Protein AF-A0A925S3S1-F1 (afdb_monomer_lite)

Radius of gyration: 9.55 Å; chains: 1; bounding box: 22×20×16 Å

Sequence (44 aa):
MLTRQRKQLILQRLQSGGEIVAKALSEEWGLSEDTIRRDLRALA

pLDDT: mean 87.32, std 8.42, range [53.72, 95.69]

Secondary structure (DSSP, 8-state):
---HHHHHHHHHHHHTTPPPPHHHHHHHHT--HHHHHHHHHTT-

Foldseek 3Di:
DDDPVVLVVVVVCVVVVDDDDLVVVCVVVVHDSVVSVVSVVVND

Structure (mmCIF, N/CA/C/O backbone):
data_AF-A0A925S3S1-F1
#
_entry.id   AF-A0A925S3S1-F1
#
loop_
_atom_site.group_PDB
_atom_site.id
_atom_site.type_symbol
_atom_site.label_atom_id
_atom_site.label_alt_id
_atom_site.label_comp_id
_atom_site.label_asym_id
_atom_site.label_entity_id
_atom_site.label_seq_id
_atom_site.pdbx_PDB_ins_code
_atom_site.Cartn_x
_atom_site.Cartn_y
_atom_site.Cartn_z
_atom_site.occupancy
_atom_site.B_iso_or_equiv
_atom_site.auth_seq_id
_atom_site.auth_comp_id
_atom_site.auth_asym_id
_atom_site.auth_atom_id
_atom_site.pdbx_PDB_model_num
ATOM 1 N N . MET A 1 1 ? 10.086 10.119 -8.703 1.00 53.72 1 MET A N 1
ATOM 2 C CA . MET A 1 1 ? 8.895 10.991 -8.622 1.00 53.72 1 MET A CA 1
ATOM 3 C C . MET A 1 1 ? 7.685 10.145 -8.271 1.00 53.72 1 MET A C 1
ATOM 5 O O . MET A 1 1 ? 7.478 9.119 -8.906 1.00 53.72 1 MET A O 1
ATOM 9 N N . LEU A 1 2 ? 6.910 10.554 -7.267 1.00 61.03 2 LEU A N 1
ATOM 10 C CA . LEU A 1 2 ? 5.592 9.980 -7.010 1.00 61.03 2 LEU A CA 1
ATOM 11 C C . LEU A 1 2 ? 4.614 10.505 -8.060 1.00 61.03 2 LEU A C 1
ATOM 13 O O . LEU A 1 2 ? 4.450 11.716 -8.194 1.00 61.03 2 LEU A O 1
ATOM 17 N N . THR A 1 3 ? 3.943 9.618 -8.786 1.00 78.31 3 THR A N 1
ATOM 18 C CA . THR A 1 3 ? 2.783 10.024 -9.577 1.00 78.31 3 THR A CA 1
ATOM 19 C C . THR A 1 3 ? 1.667 10.391 -8.601 1.00 78.31 3 THR A C 1
ATOM 21 O O . THR A 1 3 ? 1.313 9.599 -7.730 1.00 78.31 3 THR A O 1
ATOM 24 N N . ARG A 1 4 ? 1.122 11.608 -8.712 1.00 80.25 4 ARG A N 1
ATOM 25 C CA . ARG A 1 4 ? 0.047 12.136 -7.844 1.00 80.25 4 ARG A CA 1
ATOM 26 C C . ARG A 1 4 ? -1.123 11.147 -7.702 1.00 80.25 4 ARG A C 1
ATOM 28 O O . ARG A 1 4 ? -1.660 10.971 -6.616 1.00 80.25 4 ARG A O 1
ATOM 35 N N . GLN A 1 5 ? -1.405 10.428 -8.786 1.00 84.69 5 GLN A N 1
ATOM 36 C CA . GLN A 1 5 ? -2.378 9.342 -8.882 1.00 84.69 5 GLN A CA 1
ATOM 37 C C . GLN A 1 5 ? -2.151 8.213 -7.863 1.00 84.69 5 GLN A C 1
ATOM 39 O O . GLN A 1 5 ? -3.099 7.739 -7.246 1.00 84.69 5 GLN A O 1
ATOM 44 N N . ARG A 1 6 ? -0.901 7.798 -7.633 1.00 88.12 6 ARG A N 1
ATOM 45 C CA . ARG A 1 6 ? -0.581 6.675 -6.743 1.00 88.12 6 ARG A CA 1
ATOM 46 C C . ARG A 1 6 ? -0.788 7.020 -5.273 1.00 88.12 6 ARG A C 1
ATOM 48 O O . ARG A 1 6 ? -1.355 6.217 -4.541 1.00 88.12 6 ARG A O 1
ATOM 55 N N . LYS A 1 7 ? -0.439 8.247 -4.865 1.00 85.94 7 LYS A N 1
ATOM 56 C CA . LYS A 1 7 ? -0.797 8.764 -3.531 1.00 85.94 7 LYS A CA 1
ATOM 57 C C . LYS A 1 7 ? -2.305 8.706 -3.304 1.00 85.94 7 LYS A C 1
ATOM 59 O O . LYS A 1 7 ? -2.752 8.305 -2.238 1.00 85.94 7 LYS A O 1
ATOM 64 N N . GLN A 1 8 ? -3.078 9.081 -4.318 1.00 88.81 8 GLN A N 1
ATOM 65 C CA . GLN A 1 8 ? -4.532 9.136 -4.236 1.00 88.81 8 GLN A CA 1
ATOM 66 C C . GLN A 1 8 ? -5.158 7.741 -4.095 1.00 88.81 8 GLN A C 1
ATOM 68 O O . GLN A 1 8 ? -6.040 7.563 -3.262 1.00 88.81 8 GLN A O 1
ATOM 73 N N . LEU A 1 9 ? -4.639 6.742 -4.816 1.00 88.88 9 LEU A N 1
ATOM 74 C CA . LEU A 1 9 ? -5.052 5.340 -4.672 1.00 88.88 9 LEU A CA 1
ATOM 75 C C . LEU A 1 9 ? -4.733 4.774 -3.280 1.00 88.88 9 LEU A C 1
ATOM 77 O O . LEU A 1 9 ? -5.570 4.103 -2.680 1.00 88.88 9 LEU A O 1
ATOM 81 N N . ILE A 1 10 ? -3.540 5.064 -2.747 1.00 88.31 10 ILE A N 1
ATOM 82 C CA . ILE A 1 10 ? -3.150 4.643 -1.392 1.00 88.31 10 ILE A CA 1
ATOM 83 C C . ILE A 1 10 ? -4.081 5.281 -0.350 1.00 88.31 10 ILE A C 1
ATOM 85 O O . ILE A 1 10 ? -4.591 4.584 0.524 1.00 88.31 10 ILE A O 1
ATOM 89 N N . LEU A 1 11 ? -4.363 6.582 -0.469 1.00 89.1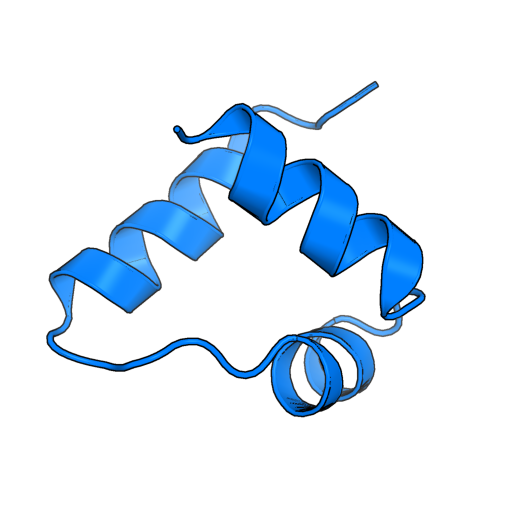2 11 LEU A N 1
ATOM 90 C CA . LEU A 1 11 ? -5.282 7.286 0.431 1.00 89.12 11 LEU A CA 1
ATOM 91 C C . LEU A 1 11 ? -6.712 6.740 0.358 1.00 89.12 11 LEU A C 1
ATOM 93 O O . LEU A 1 11 ? -7.320 6.532 1.401 1.00 89.12 11 LEU A O 1
ATOM 97 N N . GLN A 1 12 ? -7.237 6.460 -0.839 1.00 90.56 12 GLN A N 1
ATOM 98 C CA . GLN A 1 12 ? -8.564 5.853 -0.997 1.00 90.56 12 GLN A CA 1
ATOM 99 C C . GLN A 1 12 ? -8.653 4.481 -0.318 1.00 90.56 12 GLN A C 1
ATOM 101 O O . GLN A 1 12 ? -9.653 4.181 0.335 1.00 90.56 12 GLN A O 1
ATOM 106 N N . ARG A 1 13 ? -7.599 3.661 -0.414 1.00 89.19 13 ARG A N 1
ATOM 107 C CA . ARG A 1 13 ? -7.531 2.373 0.291 1.00 89.19 13 ARG A CA 1
ATOM 108 C C . ARG A 1 13 ? -7.537 2.531 1.808 1.00 89.19 13 ARG A C 1
ATOM 110 O O . ARG A 1 13 ? -8.315 1.849 2.467 1.00 89.19 13 ARG A O 1
ATOM 117 N N . LEU A 1 14 ? -6.721 3.442 2.342 1.00 87.62 14 LEU A N 1
ATOM 118 C CA . LEU A 1 14 ? -6.693 3.733 3.782 1.00 87.62 14 LEU A CA 1
ATOM 119 C C . LEU A 1 14 ? -8.052 4.255 4.272 1.00 87.62 14 LEU A C 1
ATOM 121 O O . LEU A 1 14 ? -8.553 3.819 5.302 1.00 87.62 14 LEU A O 1
ATOM 125 N N . GLN A 1 15 ? -8.683 5.151 3.507 1.00 87.38 15 GLN A N 1
ATOM 126 C CA . GLN A 1 15 ? -10.008 5.699 3.822 1.00 87.38 15 GLN A CA 1
ATOM 127 C C . GLN A 1 15 ? -11.126 4.653 3.768 1.00 87.38 15 GLN A C 1
ATOM 129 O O . GLN A 1 15 ? -12.122 4.802 4.468 1.00 87.38 15 GLN A O 1
ATOM 134 N N . SER A 1 16 ? -10.955 3.578 2.995 1.00 88.00 16 SER A N 1
ATOM 135 C CA . SER A 1 16 ? -11.908 2.460 2.937 1.00 88.00 16 SER A CA 1
ATOM 136 C C . SER A 1 16 ? -11.866 1.568 4.193 1.00 88.00 16 SER A C 1
ATOM 138 O O . SER A 1 16 ? -12.501 0.518 4.217 1.00 88.00 16 SER A O 1
ATOM 140 N N . GLY A 1 17 ? -11.130 1.976 5.237 1.00 73.81 17 GLY A N 1
ATOM 141 C CA . GLY A 1 17 ? -11.079 1.310 6.541 1.00 73.81 17 GLY A CA 1
ATOM 142 C C . GLY A 1 17 ? -10.089 0.148 6.619 1.00 73.81 17 GLY A C 1
ATOM 143 O O . GLY A 1 17 ? -10.118 -0.607 7.586 1.00 73.81 17 GLY A O 1
ATOM 144 N N . GLY A 1 18 ? -9.231 -0.012 5.609 1.00 78.75 18 GLY A N 1
ATOM 145 C CA . GLY A 1 18 ? -8.241 -1.083 5.553 1.00 78.75 18 GLY A CA 1
ATOM 146 C C . GLY A 1 18 ? -6.852 -0.641 6.010 1.00 78.75 18 GLY A C 1
ATOM 147 O O . GLY A 1 18 ? -6.407 0.472 5.726 1.00 78.75 18 GLY A O 1
ATOM 148 N N . GLU A 1 19 ? -6.126 -1.553 6.649 1.00 85.19 19 GLU A N 1
ATOM 149 C CA . GLU A 1 19 ? -4.674 -1.449 6.776 1.00 85.19 19 GLU A CA 1
ATOM 150 C C . GLU A 1 19 ? -4.014 -1.764 5.429 1.00 85.19 19 GLU A C 1
ATOM 152 O O . GLU A 1 19 ? -4.432 -2.670 4.704 1.00 85.19 19 GLU A O 1
ATOM 157 N N . ILE A 1 20 ? -2.957 -1.028 5.082 1.00 87.88 20 ILE A N 1
ATOM 158 C CA . ILE A 1 20 ? -2.158 -1.329 3.892 1.00 87.88 20 ILE A CA 1
ATOM 159 C C . ILE A 1 20 ? -0.909 -2.091 4.309 1.00 87.88 20 ILE A C 1
ATOM 161 O O . ILE A 1 20 ? -0.028 -1.558 4.983 1.00 87.88 20 ILE A O 1
ATOM 165 N N . VAL A 1 21 ? -0.789 -3.317 3.808 1.00 91.94 21 VAL A N 1
ATOM 166 C CA . 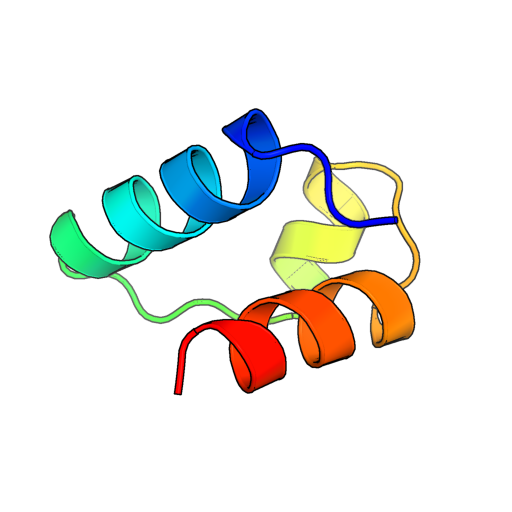VAL A 1 21 ? 0.447 -4.096 3.880 1.00 91.94 21 VAL A CA 1
ATOM 167 C C . VAL A 1 21 ? 1.274 -3.812 2.630 1.00 91.94 21 VAL A C 1
ATOM 169 O O . VAL A 1 21 ? 0.843 -4.097 1.512 1.00 91.94 21 VAL A O 1
ATOM 172 N N . ALA A 1 22 ? 2.483 -3.272 2.814 1.00 92.62 22 ALA A N 1
ATOM 173 C CA . ALA A 1 22 ? 3.351 -2.879 1.702 1.00 92.62 22 ALA A CA 1
ATOM 174 C C . ALA A 1 22 ? 3.643 -4.044 0.743 1.00 92.62 22 ALA A C 1
ATOM 176 O O . ALA A 1 22 ? 3.607 -3.850 -0.469 1.00 92.62 22 ALA A O 1
ATOM 177 N N . LYS A 1 23 ? 3.860 -5.252 1.281 1.00 94.81 23 LYS A N 1
ATOM 178 C CA . LYS A 1 23 ? 4.095 -6.467 0.493 1.00 94.81 23 LYS A CA 1
ATOM 179 C C . LYS A 1 23 ? 2.919 -6.786 -0.436 1.00 94.81 23 LYS A C 1
ATOM 181 O O . LYS A 1 23 ? 3.117 -6.886 -1.643 1.00 94.81 23 LYS A O 1
ATOM 186 N N . ALA A 1 24 ? 1.703 -6.860 0.105 1.00 92.88 24 ALA A N 1
ATOM 187 C CA . ALA A 1 24 ? 0.505 -7.170 -0.675 1.00 92.88 24 ALA A CA 1
ATOM 188 C C . ALA A 1 24 ? 0.260 -6.132 -1.781 1.00 92.88 24 ALA A C 1
ATOM 190 O O . ALA A 1 24 ? 0.015 -6.486 -2.930 1.00 92.88 24 ALA A O 1
ATOM 191 N N . LEU A 1 25 ? 0.410 -4.842 -1.461 1.00 92.19 25 LEU A N 1
ATOM 192 C CA . LEU A 1 25 ? 0.234 -3.777 -2.449 1.00 92.19 25 LEU A CA 1
ATOM 193 C C . LEU A 1 25 ? 1.332 -3.793 -3.524 1.00 92.19 25 LEU A C 1
ATOM 195 O O . LEU A 1 25 ? 1.081 -3.445 -4.675 1.00 92.19 25 LEU A O 1
ATOM 199 N N . SER A 1 26 ? 2.550 -4.196 -3.155 1.00 94.62 26 SER A N 1
ATOM 2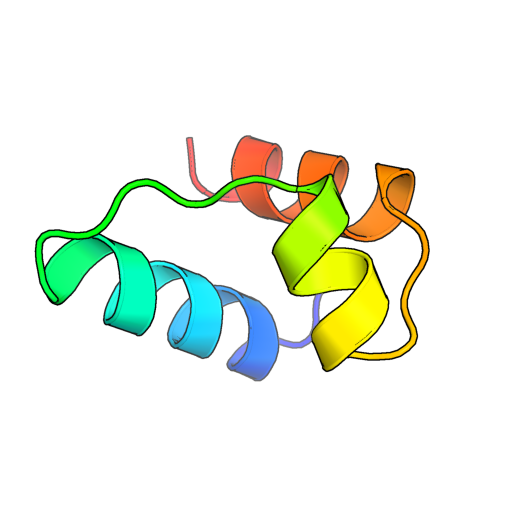00 C CA . SER A 1 26 ? 3.666 -4.318 -4.093 1.00 94.62 26 SER A CA 1
ATOM 201 C C . SER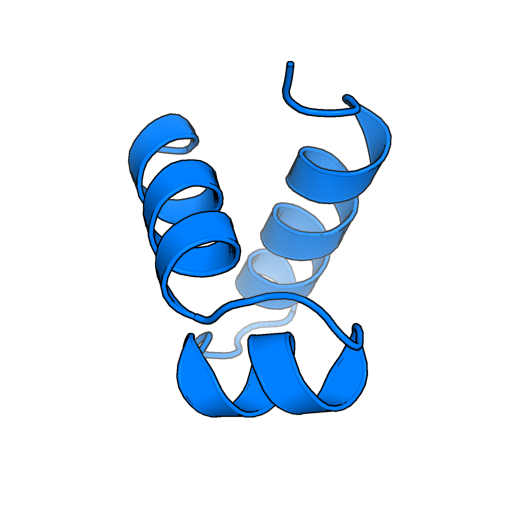 A 1 26 ? 3.433 -5.432 -5.115 1.00 94.62 26 SER A C 1
ATOM 203 O O . SER A 1 26 ? 3.648 -5.214 -6.305 1.00 94.62 26 SER A O 1
ATOM 205 N N . GLU A 1 27 ? 2.896 -6.572 -4.670 1.00 95.69 27 GLU A N 1
ATOM 206 C CA . GLU A 1 27 ? 2.517 -7.694 -5.531 1.00 95.69 27 GLU A CA 1
ATOM 207 C C . GLU A 1 27 ? 1.350 -7.311 -6.451 1.00 95.69 27 GLU A C 1
ATOM 209 O O . GLU A 1 27 ? 1.406 -7.556 -7.654 1.00 95.69 27 GLU A O 1
ATOM 214 N N . GLU A 1 28 ? 0.331 -6.634 -5.915 1.00 92.56 28 GLU A N 1
ATOM 215 C CA . GLU A 1 28 ? -0.837 -6.197 -6.684 1.00 92.56 28 GLU A CA 1
ATOM 216 C C . GLU A 1 28 ? -0.479 -5.189 -7.785 1.00 92.56 28 GLU A C 1
ATOM 218 O O . GLU A 1 28 ? -1.039 -5.226 -8.880 1.00 92.56 28 GLU A O 1
ATOM 223 N N . TRP A 1 29 ? 0.435 -4.259 -7.502 1.00 91.19 29 TRP A N 1
ATOM 224 C CA . TRP A 1 29 ? 0.781 -3.172 -8.424 1.00 91.19 29 TRP A CA 1
ATOM 225 C C . TRP A 1 29 ? 2.032 -3.458 -9.259 1.00 91.19 29 TRP A C 1
ATOM 227 O O . TRP A 1 29 ? 2.421 -2.616 -10.070 1.00 91.19 29 TRP A O 1
ATOM 237 N N . GLY A 1 30 ? 2.669 -4.620 -9.073 1.00 93.75 30 GLY A N 1
ATOM 238 C CA . GLY A 1 30 ? 3.909 -4.985 -9.762 1.00 93.75 30 GLY A CA 1
ATOM 239 C C . GLY A 1 30 ? 5.069 -4.034 -9.448 1.00 93.75 30 GLY A C 1
ATOM 240 O O . GLY A 1 30 ? 5.920 -3.778 -10.299 1.00 93.75 30 GLY A O 1
ATOM 241 N N . LEU A 1 31 ? 5.080 -3.461 -8.244 1.00 91.81 31 LEU A N 1
ATOM 242 C CA . LEU A 1 31 ? 6.103 -2.526 -7.777 1.00 91.81 31 LEU A CA 1
ATOM 243 C C . LEU A 1 31 ? 6.988 -3.189 -6.725 1.00 91.81 31 LEU A C 1
ATOM 245 O O . LEU A 1 31 ? 6.635 -4.207 -6.142 1.00 91.81 31 LEU A O 1
ATOM 249 N N . SER A 1 32 ? 8.143 -2.589 -6.436 1.00 95.00 32 SER A N 1
ATOM 250 C CA . SER A 1 32 ? 8.934 -3.037 -5.292 1.00 95.00 32 SER A CA 1
ATOM 251 C C . SER A 1 32 ? 8.276 -2.615 -3.979 1.00 95.00 32 SER A C 1
ATOM 253 O O . SER A 1 32 ? 7.737 -1.510 -3.860 1.00 95.00 32 SER A O 1
ATOM 255 N N . GLU A 1 33 ? 8.388 -3.458 -2.955 1.00 95.44 33 GLU A N 1
ATOM 256 C CA . GLU A 1 33 ? 7.913 -3.127 -1.608 1.00 95.44 33 GLU A CA 1
ATOM 257 C C . GLU A 1 33 ? 8.549 -1.827 -1.083 1.00 95.44 33 GLU A C 1
ATOM 259 O O . GLU A 1 33 ? 7.885 -1.017 -0.439 1.00 95.44 33 GLU A O 1
ATOM 264 N N . ASP A 1 34 ? 9.819 -1.571 -1.419 1.00 94.94 34 ASP A N 1
ATOM 265 C CA . ASP A 1 34 ? 10.500 -0.327 -1.049 1.00 94.94 34 ASP A CA 1
ATOM 266 C C . ASP A 1 34 ? 9.850 0.916 -1.676 1.00 94.94 34 ASP A C 1
ATOM 268 O O . ASP A 1 34 ? 9.698 1.944 -1.012 1.00 94.94 34 ASP A O 1
ATOM 272 N N . THR A 1 35 ? 9.384 0.802 -2.924 1.00 92.31 35 THR A N 1
ATOM 273 C CA . THR A 1 35 ? 8.632 1.868 -3.597 1.00 92.31 35 THR A CA 1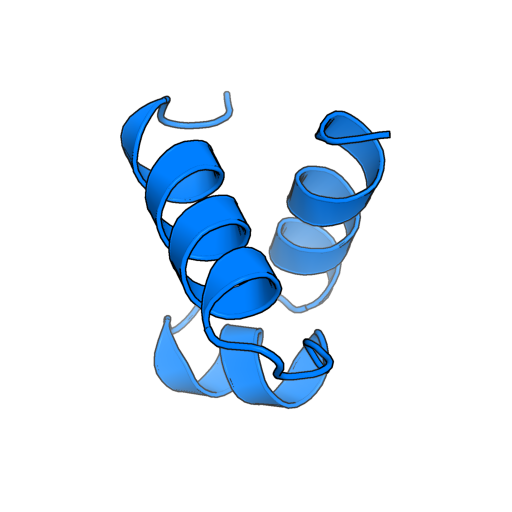
ATOM 274 C C . THR A 1 35 ? 7.339 2.167 -2.844 1.00 92.31 35 THR A C 1
ATOM 276 O O . THR A 1 35 ? 7.057 3.327 -2.550 1.00 92.31 35 THR A O 1
ATOM 279 N N . ILE A 1 36 ? 6.590 1.130 -2.462 1.00 92.19 36 ILE A N 1
ATOM 280 C CA . ILE A 1 36 ? 5.356 1.290 -1.685 1.00 92.19 36 ILE A CA 1
ATOM 281 C C . ILE A 1 36 ? 5.641 1.907 -0.310 1.00 92.19 36 ILE A C 1
ATOM 283 O O . ILE A 1 36 ? 4.951 2.838 0.102 1.00 92.19 36 ILE A O 1
ATOM 287 N N . ARG A 1 37 ? 6.686 1.454 0.395 1.00 91.94 37 ARG A N 1
ATOM 288 C CA . ARG A 1 37 ? 7.083 2.017 1.697 1.00 91.94 37 ARG A CA 1
ATOM 289 C C . ARG A 1 37 ? 7.459 3.494 1.596 1.00 91.94 37 ARG A C 1
ATOM 291 O O . ARG A 1 37 ? 7.080 4.275 2.467 1.00 91.94 37 ARG A O 1
ATOM 298 N N . ARG A 1 38 ? 8.181 3.896 0.545 1.00 91.19 38 ARG A N 1
ATOM 299 C CA . ARG A 1 38 ? 8.468 5.312 0.266 1.00 91.19 38 ARG A CA 1
ATOM 300 C C . ARG A 1 38 ? 7.194 6.110 0.035 1.00 91.19 38 ARG A C 1
ATOM 302 O O . ARG A 1 38 ? 7.082 7.215 0.561 1.00 91.19 38 ARG A O 1
ATOM 309 N N . ASP A 1 39 ? 6.247 5.551 -0.709 1.00 89.56 39 ASP A N 1
ATOM 310 C CA . ASP A 1 39 ? 4.992 6.232 -0.993 1.00 89.56 39 ASP A CA 1
ATOM 311 C C . ASP A 1 39 ? 4.148 6.419 0.271 1.00 89.56 39 ASP A C 1
ATOM 313 O O . ASP A 1 39 ? 3.662 7.522 0.506 1.00 89.56 39 ASP A O 1
ATOM 317 N N . LEU A 1 40 ? 4.056 5.389 1.118 1.00 88.31 40 LEU A N 1
ATOM 318 C CA . LEU A 1 40 ? 3.382 5.448 2.417 1.00 88.31 40 LEU A CA 1
ATOM 319 C C . LEU A 1 40 ? 4.033 6.475 3.354 1.00 88.31 40 LEU A C 1
ATOM 321 O O . LEU A 1 40 ? 3.334 7.290 3.946 1.00 88.31 40 LEU A O 1
ATOM 325 N N . ARG A 1 41 ? 5.370 6.500 3.447 1.00 88.56 41 ARG A N 1
ATOM 326 C CA . ARG A 1 41 ? 6.098 7.503 4.250 1.00 88.56 41 ARG A CA 1
ATOM 327 C C . ARG A 1 41 ? 5.875 8.929 3.761 1.00 88.56 41 ARG A C 1
ATOM 329 O O . ARG A 1 41 ? 5.875 9.840 4.568 1.00 88.56 41 ARG A O 1
ATOM 336 N 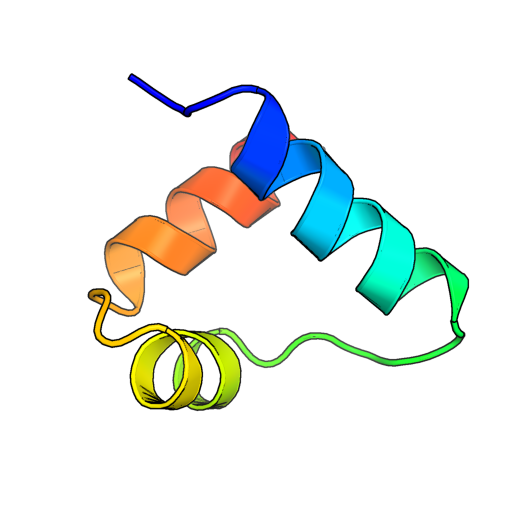N . ALA A 1 42 ? 5.697 9.126 2.457 1.00 87.19 42 ALA A N 1
ATOM 337 C CA . ALA A 1 42 ? 5.438 10.439 1.872 1.00 87.19 42 ALA A CA 1
ATOM 338 C C . ALA A 1 42 ? 3.979 10.919 2.038 1.00 87.19 42 ALA A C 1
ATOM 340 O O . ALA A 1 42 ? 3.622 11.954 1.457 1.00 87.19 42 ALA A O 1
ATOM 341 N N . LEU A 1 43 ? 3.130 10.133 2.710 1.00 82.19 43 LEU A N 1
ATOM 342 C CA . LEU A 1 43 ? 1.763 10.487 3.104 1.00 82.19 43 LEU A CA 1
ATOM 343 C C . LEU A 1 43 ? 1.645 10.858 4.592 1.00 82.19 43 LEU A C 1
ATOM 345 O O . LEU A 1 43 ? 0.620 11.427 4.960 1.00 82.19 43 LEU A O 1
ATOM 349 N N . ALA A 1 44 ? 2.656 10.530 5.404 1.00 73.69 44 ALA A N 1
ATOM 350 C CA . ALA A 1 44 ? 2.835 11.058 6.757 1.00 73.69 44 ALA A CA 1
ATOM 351 C C . ALA A 1 44 ? 3.457 12.461 6.696 1.00 73.69 44 ALA A C 1
ATOM 353 O O . ALA A 1 44 ? 3.121 13.276 7.580 1.00 73.69 44 ALA A O 1
#